Protein AF-A0A1Y3B955-F1 (afdb_monomer)

Solvent-accessible surface area (backbone atoms only — not comparable to full-atom values): 9333 Å² total; per-residue (Å²): 113,67,68,57,55,49,53,47,58,76,75,41,87,87,88,79,85,68,68,58,82,43,16,40,95,85,68,46,74,28,72,57,39,54,51,49,55,50,52,54,55,48,52,55,53,52,53,50,51,52,52,50,48,42,70,66,41,23,37,39,38,75,49,77,40,81,90,78,72,45,74,50,73,44,40,39,40,63,18,65,90,45,77,51,101,56,43,43,44,71,39,87,37,75,38,81,87,78,71,40,80,42,55,18,21,37,48,64,71,60,52,67,72,62,64,71,55,85,81,55,79,78,64,82,80,79,77,79,75,83,72,81,72,72,80,84,78,84,85,79,98,74,84,83,88,81,89,133

Organism: Euroglyphus maynei (NCBI:txid6958)

Sequence (148 aa):
MEQWIKLYEDKYPRIGLVIGSYYDNNGCATRKLKRIKRMIKKSAADKQMETNELNQYPPCNSQWDAQTNNGRVWCTKLSGGIQRPWTGRPRLFYDLYQKKWRCACVNKQDDEQNIIDYCDQHQSIGMQYDDDNGNDDDDDDGKQSTPG

Foldseek 3Di:
DVVVVVVCVVVDPDPDDDDDDAAHPVRDGDPNVVVVVVVVVVVVVVVVVVVVCCQQWPAWDKDADPVVRDIDTAFQCAGNNHHHPAGAGWDFDQDPVVRDTGITGHGPVVVVVPCPPPVNPPDDPPPPDPPPPPDPDDDDPDDDDDDD

Nearest PDB structures (foldseek):
  7oj0-assembly1_w  TM=3.015E-01  e=6.860E-01  Escherichia coli K-12
  4v9c-assembly2_DX  TM=3.007E-01  e=2.101E+00  Escherichia coli K-12
  4i6m-assembly1_A  TM=3.077E-01  e=8.777E+00  Saccharomyces cerevisiae S288C
  4akr-assembly2_D  TM=2.372E-01  e=9.940E+00  Dictyostelium discoideum AX2

Secondary structure (DSSP, 8-state):
-HHHHHHHHHHS------BTTTB-TTSPBPHHHHHHHHHHHHHHHHHHHHHHHHHHSPBPEEEEETTTTEEEEE--SEETTEE-S---EEEEEEETTTTEEEEEEE-HHHHHHT---GGGGGS-------------------------

pLDDT: mean 80.14, std 21.32, range [33.25, 97.88]

Mean predicted aligned error: 12.96 Å

Radius of gyration: 25.17 Å; Cα contacts (8 Å, |Δi|>4): 132; chains: 1; bounding box: 52×49×76 Å

Structure (mmCIF, N/CA/C/O backbone):
data_AF-A0A1Y3B955-F1
#
_entry.id   AF-A0A1Y3B955-F1
#
loop_
_atom_site.group_PDB
_atom_site.id
_atom_site.type_symbol
_atom_site.label_atom_id
_atom_site.label_alt_id
_atom_site.label_comp_id
_atom_site.label_asym_id
_atom_site.label_entity_id
_atom_site.label_seq_id
_atom_site.pdbx_PDB_ins_code
_atom_site.Cartn_x
_atom_site.Cartn_y
_atom_site.Cartn_z
_atom_site.occupancy
_atom_site.B_iso_or_equiv
_atom_site.auth_seq_id
_atom_site.auth_comp_id
_atom_site.auth_asym_id
_atom_site.auth_atom_id
_atom_site.pdbx_PDB_model_num
ATOM 1 N N . MET A 1 1 ? -4.922 -3.165 14.208 1.00 60.88 1 MET A N 1
ATOM 2 C CA . MET A 1 1 ? -5.505 -2.923 15.548 1.00 60.88 1 MET A CA 1
ATOM 3 C C . MET A 1 1 ? -6.709 -3.828 15.809 1.00 60.88 1 MET A C 1
ATOM 5 O O . MET A 1 1 ? -6.739 -4.460 16.853 1.00 60.88 1 MET A O 1
ATOM 9 N N . GLU A 1 2 ? -7.638 -3.978 14.858 1.00 79.44 2 GLU A N 1
ATOM 10 C CA . GLU A 1 2 ? -8.821 -4.856 14.994 1.00 79.44 2 GLU A CA 1
ATOM 11 C C . GLU A 1 2 ? -8.497 -6.325 15.304 1.00 79.44 2 GLU A C 1
ATOM 13 O O . GLU A 1 2 ? -9.188 -6.948 16.100 1.00 79.44 2 GLU A O 1
ATOM 18 N N . GLN A 1 3 ? -7.403 -6.861 14.752 1.00 84.69 3 GLN A N 1
ATOM 19 C CA . GLN A 1 3 ? -6.951 -8.228 15.046 1.00 84.69 3 GLN A CA 1
ATOM 20 C C . GLN A 1 3 ? -6.689 -8.462 16.538 1.00 84.69 3 GLN A C 1
ATOM 22 O O . GLN A 1 3 ? -7.023 -9.522 17.055 1.00 84.69 3 GLN A O 1
ATOM 27 N N . TRP A 1 4 ? -6.123 -7.472 17.235 1.00 86.88 4 TRP A N 1
ATOM 28 C CA . TRP A 1 4 ? -5.876 -7.574 18.671 1.00 86.88 4 TRP A CA 1
ATOM 29 C C . TRP A 1 4 ? -7.182 -7.541 19.456 1.00 86.88 4 TRP A C 1
ATOM 31 O O . TRP A 1 4 ? -7.366 -8.367 20.338 1.00 86.88 4 TRP A O 1
ATOM 41 N N . ILE A 1 5 ? -8.106 -6.642 19.105 1.00 86.38 5 ILE A N 1
ATOM 42 C CA . ILE A 1 5 ? -9.422 -6.565 19.757 1.00 86.38 5 ILE A CA 1
ATOM 43 C C . ILE A 1 5 ? -10.143 -7.910 19.633 1.00 86.38 5 ILE A C 1
ATOM 45 O O . ILE A 1 5 ? -10.510 -8.491 20.650 1.00 86.38 5 ILE A O 1
ATOM 49 N N . LYS A 1 6 ? -10.228 -8.452 18.412 1.00 88.88 6 LYS A N 1
ATOM 50 C CA . LYS A 1 6 ? -10.852 -9.751 18.149 1.00 88.88 6 LYS A CA 1
ATOM 51 C C . LYS A 1 6 ? -10.184 -10.886 18.931 1.00 88.88 6 LYS A C 1
ATOM 53 O O . LYS A 1 6 ? -10.867 -11.679 19.561 1.00 88.88 6 LYS A O 1
ATOM 58 N N . LEU A 1 7 ? -8.849 -10.927 18.957 1.00 93.19 7 LEU A N 1
ATOM 59 C CA . LEU A 1 7 ? -8.100 -11.929 19.721 1.00 93.19 7 LEU A CA 1
ATOM 60 C C . LEU A 1 7 ? -8.468 -11.922 21.214 1.00 93.19 7 LEU A C 1
ATOM 62 O O . LEU A 1 7 ? -8.570 -12.988 21.818 1.00 93.19 7 LEU A O 1
ATOM 66 N N . TYR A 1 8 ? -8.620 -10.739 21.818 1.00 90.12 8 TYR A N 1
ATOM 67 C CA . TYR A 1 8 ? -8.974 -10.617 23.233 1.00 90.12 8 TYR A CA 1
ATOM 68 C C . TYR A 1 8 ? -10.445 -10.944 23.494 1.00 90.12 8 TYR A C 1
ATOM 70 O O . TYR A 1 8 ? -10.728 -11.615 24.481 1.00 90.12 8 TYR A O 1
ATOM 78 N N . GLU A 1 9 ? -11.355 -10.522 22.616 1.00 90.38 9 GLU A N 1
ATOM 79 C CA . GLU A 1 9 ? -12.784 -10.850 22.715 1.00 90.38 9 GLU A CA 1
ATOM 80 C C . GLU A 1 9 ? -13.043 -12.355 22.559 1.00 90.38 9 GLU A C 1
ATOM 82 O O . GLU A 1 9 ? -13.866 -12.909 23.283 1.00 90.38 9 GLU A O 1
ATOM 87 N N . ASP A 1 10 ? -12.292 -13.031 21.684 1.00 93.75 10 ASP A N 1
ATOM 88 C CA . ASP A 1 10 ? -12.401 -14.478 21.476 1.00 93.75 10 ASP A CA 1
ATOM 89 C C . ASP A 1 10 ? -11.842 -15.278 22.669 1.00 93.75 10 ASP A C 1
ATOM 91 O O . ASP A 1 10 ? -12.321 -16.370 22.974 1.00 93.75 10 ASP A O 1
ATOM 95 N N . LYS A 1 11 ? -10.805 -14.761 23.347 1.00 94.38 11 LYS A N 1
ATOM 96 C CA . LYS A 1 11 ? -10.102 -15.477 24.430 1.00 94.38 11 LYS A CA 1
ATOM 97 C C . LYS A 1 11 ? -10.614 -15.174 25.833 1.00 94.38 11 LYS A C 1
ATOM 99 O O . LYS A 1 11 ? -10.396 -15.989 26.728 1.00 94.38 11 LYS A O 1
ATOM 104 N N . TYR A 1 12 ? -11.239 -14.020 26.050 1.00 92.75 12 TYR A N 1
ATOM 105 C CA . TYR A 1 12 ? -11.628 -13.566 27.380 1.00 92.75 12 TYR A CA 1
ATOM 106 C C . TYR A 1 12 ? -13.069 -13.052 27.385 1.00 92.75 12 TYR A C 1
ATOM 108 O O . TYR A 1 12 ? -13.398 -12.142 26.621 1.00 92.75 12 TYR A O 1
ATOM 116 N N . PRO A 1 13 ? -13.935 -13.568 28.278 1.00 91.69 13 PRO A N 1
ATOM 117 C CA . PRO A 1 13 ? -15.290 -13.059 28.403 1.00 91.69 13 PRO A CA 1
ATOM 118 C C . PRO A 1 13 ? -15.257 -11.603 28.874 1.00 91.69 13 PRO A C 1
ATOM 120 O O . PRO A 1 13 ? -14.571 -11.242 29.834 1.00 91.69 13 PRO A O 1
ATOM 123 N N . ARG A 1 14 ? -16.020 -10.747 28.193 1.00 90.25 14 ARG A N 1
ATOM 124 C CA . ARG A 1 14 ? -16.096 -9.324 28.519 1.00 90.25 14 ARG A CA 1
ATOM 125 C C . ARG A 1 14 ? -16.899 -9.113 29.805 1.00 90.25 14 ARG A C 1
ATOM 127 O O . ARG A 1 14 ? -18.108 -9.307 29.814 1.00 90.25 14 ARG A O 1
ATOM 134 N N . ILE A 1 15 ? -16.230 -8.645 30.858 1.00 91.88 15 ILE A N 1
ATOM 135 C CA . ILE A 1 15 ? -16.841 -8.417 32.182 1.00 91.88 15 ILE A CA 1
ATOM 136 C C . ILE A 1 15 ? -17.346 -6.982 32.419 1.00 91.88 15 ILE A C 1
ATOM 138 O O . ILE A 1 15 ? -18.064 -6.750 33.385 1.00 91.88 15 ILE A O 1
ATOM 142 N N . GLY A 1 16 ? -16.997 -6.008 31.567 1.00 90.19 16 GLY A N 1
ATOM 143 C CA . GLY A 1 16 ? -17.469 -4.627 31.731 1.00 90.19 16 GLY A CA 1
ATOM 144 C C . GLY A 1 16 ? -16.705 -3.570 30.932 1.00 90.19 16 GLY A C 1
ATOM 145 O O . GLY A 1 16 ? -15.973 -3.879 29.987 1.00 90.19 16 GLY A O 1
ATOM 146 N N . LEU A 1 17 ? -16.914 -2.304 31.306 1.00 92.25 17 LEU A N 1
ATOM 147 C CA . LEU A 1 17 ? -16.189 -1.130 30.813 1.00 92.25 17 LEU A CA 1
ATOM 148 C C . LEU A 1 17 ? -15.325 -0.544 31.932 1.00 92.25 17 LEU A C 1
ATOM 150 O O . LEU A 1 17 ? -15.737 -0.523 33.087 1.00 92.25 17 LEU A O 1
ATOM 154 N N . VAL A 1 18 ? -14.138 -0.051 31.575 1.00 92.69 18 VAL A N 1
ATOM 155 C CA . VAL A 1 18 ? -13.206 0.571 32.524 1.00 92.69 18 VAL A CA 1
ATOM 156 C C . VAL A 1 18 ? -13.324 2.086 32.425 1.00 92.69 18 VAL A C 1
ATOM 158 O O . VAL A 1 18 ? -13.031 2.664 31.375 1.00 92.69 18 VAL A O 1
ATOM 161 N N . ILE A 1 19 ? -13.733 2.709 33.529 1.00 95.94 19 ILE A N 1
ATOM 162 C CA . ILE A 1 19 ? -13.766 4.164 33.692 1.00 95.94 19 ILE A CA 1
ATOM 163 C C . ILE A 1 19 ? -12.331 4.708 33.619 1.00 95.94 19 ILE A C 1
ATOM 165 O O . ILE A 1 19 ? -11.422 4.175 34.254 1.00 95.94 19 ILE A O 1
ATOM 169 N N . GLY A 1 20 ? -12.109 5.765 32.839 1.00 94.38 20 GLY A N 1
ATOM 170 C CA . GLY A 1 20 ? -10.812 6.415 32.686 1.00 94.38 20 GLY A CA 1
ATOM 171 C C . GLY A 1 20 ? -10.626 7.042 31.305 1.00 94.38 20 GLY A C 1
ATOM 172 O O . GLY A 1 20 ? -11.468 7.781 30.806 1.00 94.38 20 GLY A O 1
ATOM 173 N N . SER A 1 21 ? -9.497 6.742 30.655 1.00 94.12 21 SER A N 1
ATOM 174 C CA . SER A 1 21 ? -9.094 7.398 29.397 1.00 94.12 21 SER A CA 1
ATOM 175 C C . SER A 1 21 ? -10.107 7.272 28.252 1.00 94.12 21 SER A C 1
ATOM 177 O O . SER A 1 21 ? -10.161 8.150 27.387 1.00 94.12 21 SER A O 1
ATOM 179 N N . TYR A 1 22 ? -10.869 6.178 28.199 1.00 94.50 22 TYR A N 1
ATOM 180 C CA . TYR A 1 22 ? -11.718 5.834 27.051 1.00 94.50 22 TYR A CA 1
ATOM 181 C C . TYR A 1 22 ? -13.217 5.856 27.352 1.00 94.50 22 TYR A C 1
ATOM 183 O O . TYR A 1 22 ? -13.999 6.116 26.435 1.00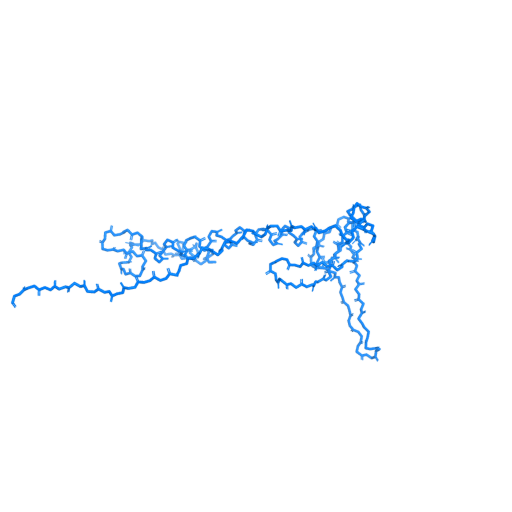 94.50 22 TYR A O 1
ATOM 191 N N . TYR A 1 23 ? -13.606 5.637 28.608 1.00 96.38 23 TYR A N 1
ATOM 192 C CA . TYR A 1 23 ? -14.992 5.675 29.067 1.00 96.38 23 TYR A CA 1
ATOM 193 C C . TYR A 1 23 ? -15.099 6.528 30.329 1.00 96.38 23 TYR A C 1
ATOM 195 O O . TYR A 1 23 ? -14.221 6.453 31.183 1.00 96.38 23 TYR A O 1
ATOM 203 N N . ASP A 1 24 ? -16.141 7.343 30.439 1.00 94.75 24 ASP A N 1
ATOM 204 C CA . ASP A 1 24 ? -16.398 8.159 31.629 1.00 94.75 24 ASP A CA 1
ATOM 205 C C . ASP A 1 24 ? -17.210 7.403 32.700 1.00 94.75 24 ASP A C 1
ATOM 207 O O . ASP A 1 24 ? -17.524 6.219 32.548 1.00 94.75 24 ASP A O 1
ATOM 211 N N . ASN A 1 25 ? -17.551 8.094 33.793 1.00 95.56 25 ASN A N 1
ATOM 212 C CA . ASN A 1 25 ? -18.326 7.540 34.911 1.00 95.56 25 ASN A CA 1
ATOM 213 C C . ASN A 1 25 ? -19.727 7.048 34.505 1.00 95.56 25 ASN A C 1
ATOM 215 O O . ASN A 1 25 ? -20.298 6.212 35.198 1.00 95.56 25 ASN A O 1
ATOM 219 N N . ASN A 1 26 ? -20.269 7.535 33.385 1.00 93.50 26 ASN A N 1
ATOM 220 C CA . ASN A 1 26 ? -21.564 7.121 32.846 1.00 93.50 26 ASN A CA 1
ATOM 221 C C . ASN A 1 26 ? -21.424 5.967 31.836 1.00 93.50 26 ASN A C 1
ATOM 223 O O . ASN A 1 26 ? -22.407 5.549 31.228 1.00 93.50 26 ASN A O 1
ATOM 227 N N . GLY A 1 27 ? -20.202 5.469 31.610 1.00 92.44 27 GLY A N 1
ATOM 228 C CA . GLY A 1 27 ? -19.901 4.480 30.576 1.00 92.44 27 GLY A CA 1
ATOM 229 C C . GLY A 1 27 ? -19.903 5.057 29.156 1.00 92.44 27 GLY A C 1
ATOM 230 O O . GLY A 1 27 ? -19.833 4.299 28.184 1.00 92.44 27 GLY A O 1
ATOM 231 N N . CYS A 1 28 ? -19.959 6.381 29.002 1.00 94.81 28 CYS A N 1
ATOM 232 C CA . CYS A 1 28 ? -19.963 7.041 27.705 1.00 94.81 28 CYS A CA 1
ATOM 233 C C . CYS A 1 28 ? -18.543 7.148 27.136 1.00 94.81 28 CYS A C 1
ATOM 235 O O . CYS A 1 28 ? -17.556 7.308 27.853 1.00 94.81 28 CYS A O 1
ATOM 237 N N . ALA A 1 29 ? -18.424 7.057 25.808 1.00 94.94 29 ALA A N 1
ATOM 238 C CA . ALA A 1 29 ? -17.139 7.153 25.121 1.00 94.94 29 ALA A CA 1
ATOM 239 C C . ALA A 1 29 ? -16.548 8.567 25.229 1.00 94.94 29 ALA A C 1
ATOM 241 O O . ALA A 1 29 ? -17.155 9.538 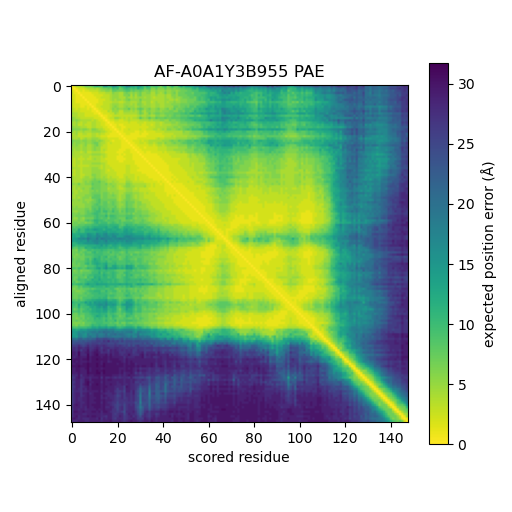24.762 1.00 94.94 29 ALA A O 1
ATOM 242 N N . THR A 1 30 ? -15.318 8.672 25.731 1.00 96.94 30 THR A N 1
ATOM 243 C CA . THR A 1 30 ? -14.597 9.949 25.804 1.00 96.94 30 THR A CA 1
ATOM 244 C C . THR A 1 30 ? -14.215 10.457 24.408 1.00 96.94 30 THR A C 1
ATOM 246 O O . THR A 1 30 ? -14.171 9.708 23.421 1.00 96.94 30 THR A O 1
ATOM 249 N N . ARG A 1 31 ? -13.853 11.744 24.307 1.00 95.75 31 ARG A N 1
ATOM 250 C CA . ARG A 1 31 ? -13.318 12.348 23.070 1.00 95.75 31 ARG A CA 1
ATOM 251 C C . ARG A 1 31 ? -12.121 11.566 22.513 1.00 95.75 31 ARG A C 1
ATOM 253 O O . ARG A 1 31 ? -12.011 11.394 21.299 1.00 95.75 31 ARG A O 1
ATOM 260 N N . LYS A 1 32 ? -11.270 11.028 23.394 1.00 94.44 32 LYS A N 1
ATOM 261 C CA . LYS A 1 32 ? -10.105 10.213 23.025 1.00 94.44 32 LYS A CA 1
ATOM 262 C C . LYS A 1 32 ? -10.520 8.925 22.314 1.00 94.44 32 LYS A C 1
ATOM 264 O O . LYS A 1 32 ? -10.010 8.644 21.230 1.00 94.44 32 LYS A O 1
ATOM 269 N N . LEU A 1 33 ? -11.487 8.184 22.864 1.00 93.75 33 LEU A N 1
ATOM 270 C CA . LEU A 1 33 ? -11.992 6.966 22.225 1.00 93.75 33 LEU A CA 1
ATOM 271 C C . LEU A 1 33 ? -12.643 7.270 20.869 1.00 93.75 33 LEU A C 1
ATOM 273 O O . LEU A 1 33 ? -12.399 6.556 19.898 1.00 93.75 33 LEU A O 1
ATOM 277 N N . LYS A 1 34 ? -13.419 8.357 20.772 1.00 95.12 34 LYS A N 1
ATOM 278 C CA . LYS A 1 34 ? -14.015 8.797 19.498 1.00 95.12 34 LYS A CA 1
ATOM 279 C C . LYS A 1 34 ? -12.944 9.120 18.448 1.00 95.12 34 LYS A C 1
ATOM 281 O O . LYS A 1 34 ? -13.079 8.703 17.300 1.00 95.12 34 LYS A O 1
ATOM 286 N N . ARG A 1 35 ? -11.861 9.815 18.823 1.00 94.94 35 ARG A N 1
ATOM 287 C CA . ARG A 1 35 ? -10.725 10.110 17.927 1.00 94.94 35 ARG A CA 1
ATOM 288 C C . ARG A 1 35 ? -10.051 8.832 17.429 1.00 94.94 35 ARG A C 1
ATOM 290 O O . ARG A 1 35 ? -9.889 8.676 16.225 1.00 94.94 35 ARG A O 1
ATOM 297 N N . ILE A 1 36 ? -9.733 7.902 18.327 1.00 92.25 36 ILE A N 1
ATOM 298 C CA . ILE A 1 36 ? -9.092 6.631 17.955 1.00 92.25 36 ILE A CA 1
ATOM 299 C C . ILE A 1 36 ? -9.984 5.826 17.010 1.00 92.25 36 ILE A C 1
ATOM 301 O O . ILE A 1 36 ? -9.507 5.359 15.981 1.00 92.25 36 ILE A O 1
ATOM 305 N N . LYS A 1 37 ? -11.288 5.721 17.294 1.00 91.00 37 LYS A N 1
ATOM 306 C CA . LYS A 1 37 ? -12.238 5.036 16.402 1.00 91.00 37 LYS A CA 1
ATOM 307 C C . LYS A 1 37 ? -12.257 5.649 14.997 1.00 91.00 37 LYS A C 1
ATOM 309 O O . LYS A 1 37 ? -12.253 4.907 14.018 1.00 91.00 37 LYS A O 1
ATOM 314 N N . ARG A 1 38 ? -12.222 6.985 14.885 1.00 93.25 38 ARG A N 1
ATOM 315 C CA . ARG A 1 38 ? -12.108 7.674 13.587 1.00 93.25 38 ARG A CA 1
ATOM 316 C C . ARG A 1 38 ? -10.799 7.335 12.871 1.00 93.25 38 ARG A C 1
ATOM 318 O O . ARG A 1 38 ? -10.838 6.997 11.695 1.00 93.25 38 ARG A O 1
ATOM 325 N N . MET A 1 39 ? -9.667 7.362 13.576 1.00 91.25 39 MET A N 1
ATOM 326 C CA . MET A 1 39 ? -8.356 7.026 13.001 1.00 91.25 39 MET A CA 1
ATOM 327 C C . MET A 1 39 ? -8.287 5.578 12.508 1.00 91.25 39 MET A C 1
ATOM 329 O O . MET A 1 39 ? -7.765 5.335 11.426 1.00 91.25 39 MET A O 1
ATOM 333 N N . ILE A 1 40 ? -8.845 4.622 13.260 1.00 89.88 40 ILE A N 1
ATOM 334 C CA . ILE A 1 40 ? -8.910 3.213 12.841 1.00 89.88 40 ILE A CA 1
ATOM 335 C C . ILE A 1 40 ? -9.724 3.084 11.552 1.00 89.88 40 ILE A C 1
ATOM 337 O O . ILE A 1 40 ? -9.262 2.460 10.600 1.00 89.88 40 ILE A O 1
ATOM 341 N N . LYS A 1 41 ? -10.907 3.714 11.500 1.00 89.06 41 LYS A N 1
ATOM 342 C CA . LYS A 1 41 ? -11.764 3.685 10.310 1.00 89.06 41 LYS A CA 1
ATOM 343 C C . LYS A 1 41 ? -11.068 4.302 9.092 1.00 89.06 41 LYS A C 1
ATOM 345 O O . LYS A 1 41 ? -11.132 3.721 8.014 1.00 89.06 41 LYS A O 1
ATOM 350 N N . LYS A 1 42 ? -10.385 5.440 9.270 1.00 90.44 42 LYS A N 1
ATOM 351 C CA . LYS A 1 42 ? -9.605 6.092 8.206 1.00 90.44 42 LYS A CA 1
ATOM 352 C C . LYS A 1 42 ? -8.469 5.187 7.719 1.00 90.44 42 LYS A C 1
ATOM 354 O O . LYS A 1 42 ? -8.401 4.891 6.538 1.00 90.44 42 LYS A O 1
ATOM 359 N N . SER A 1 43 ? -7.678 4.628 8.635 1.00 88.56 43 SER A N 1
ATOM 360 C CA . SER A 1 43 ? -6.567 3.727 8.298 1.00 88.56 43 SER A CA 1
ATOM 361 C C . SER A 1 43 ? -7.006 2.485 7.513 1.00 88.56 43 SER A C 1
ATOM 363 O O 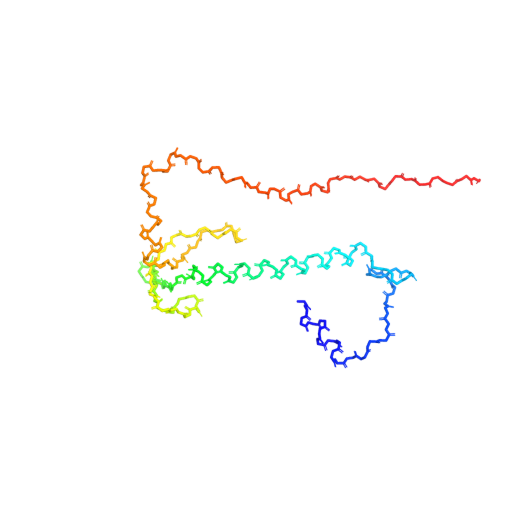. SER A 1 43 ? -6.270 2.027 6.641 1.00 88.56 43 SER A O 1
ATOM 365 N N . ALA A 1 44 ? -8.190 1.934 7.798 1.00 87.44 44 ALA A N 1
ATOM 366 C CA . ALA A 1 44 ? -8.731 0.814 7.029 1.00 87.44 44 ALA A CA 1
ATOM 367 C C . ALA A 1 44 ? -9.052 1.213 5.578 1.00 87.44 44 ALA A C 1
ATOM 369 O O . ALA A 1 44 ? -8.719 0.465 4.658 1.00 87.44 44 ALA A O 1
ATOM 370 N N . ALA A 1 45 ? -9.650 2.392 5.379 1.00 88.62 45 ALA A N 1
ATOM 371 C CA . ALA A 1 45 ? -9.923 2.934 4.051 1.00 88.62 45 ALA A CA 1
ATOM 372 C C . ALA A 1 45 ? -8.622 3.238 3.290 1.00 88.62 45 ALA A C 1
ATOM 374 O O . ALA A 1 45 ? -8.465 2.780 2.160 1.00 88.62 45 ALA A O 1
ATOM 375 N N . ASP A 1 46 ? -7.660 3.906 3.933 1.00 89.00 46 ASP A N 1
ATOM 376 C CA . ASP A 1 46 ? -6.362 4.247 3.335 1.00 89.00 46 ASP A CA 1
ATOM 377 C C . ASP A 1 46 ? -5.624 2.985 2.861 1.00 89.00 46 ASP A C 1
ATOM 379 O O . ASP A 1 46 ? -5.151 2.919 1.728 1.00 89.00 46 ASP A O 1
ATOM 383 N N . LYS A 1 47 ? -5.613 1.926 3.684 1.00 88.88 47 LYS A N 1
ATOM 384 C CA . LYS A 1 47 ? -5.001 0.638 3.327 1.00 88.88 47 LYS A CA 1
ATOM 385 C C . LYS A 1 47 ? -5.673 -0.019 2.120 1.00 88.88 47 LYS A C 1
ATOM 387 O O . LYS A 1 47 ? -5.007 -0.672 1.313 1.00 88.88 47 LYS A O 1
ATOM 392 N N . GLN A 1 48 ? -6.994 0.103 2.004 1.00 90.00 48 GLN A N 1
ATOM 393 C CA . GLN A 1 48 ? -7.720 -0.430 0.854 1.00 90.00 48 GLN A CA 1
ATOM 394 C C . GLN A 1 48 ? -7.361 0.336 -0.422 1.00 90.00 48 GLN A C 1
ATOM 396 O O . GLN A 1 48 ? -7.126 -0.291 -1.453 1.00 90.00 48 GLN A O 1
ATOM 401 N N . MET A 1 49 ? -7.272 1.666 -0.349 1.00 88.81 49 MET A N 1
ATOM 402 C CA . MET A 1 49 ? -6.872 2.483 -1.492 1.00 88.81 49 MET A CA 1
ATOM 403 C C . MET A 1 49 ? -5.423 2.201 -1.918 1.00 88.81 49 MET A C 1
ATOM 405 O O . MET A 1 49 ? -5.185 1.974 -3.101 1.00 88.81 49 MET A O 1
ATOM 409 N N . GLU A 1 50 ? -4.490 2.089 -0.967 1.00 89.69 50 GLU A N 1
ATOM 410 C CA . GLU A 1 50 ? -3.097 1.692 -1.229 1.00 89.69 50 GLU A CA 1
ATOM 411 C C . GLU A 1 50 ? -3.028 0.325 -1.929 1.00 89.69 50 GLU A C 1
ATOM 413 O O . GLU A 1 50 ? -2.326 0.149 -2.923 1.00 89.69 50 GLU A O 1
ATOM 418 N N . THR A 1 51 ? -3.813 -0.649 -1.458 1.00 90.44 51 THR A N 1
ATOM 419 C CA . THR A 1 51 ? -3.871 -1.986 -2.072 1.00 90.44 51 THR A CA 1
ATOM 420 C C . THR A 1 51 ? -4.399 -1.920 -3.507 1.00 90.44 51 THR A C 1
ATOM 422 O O . THR A 1 51 ? -3.878 -2.603 -4.388 1.00 90.44 51 THR A O 1
ATOM 425 N N . ASN A 1 52 ? -5.417 -1.097 -3.762 1.00 91.19 52 ASN A N 1
ATOM 426 C CA . ASN A 1 52 ? -5.968 -0.914 -5.103 1.00 91.19 52 ASN A CA 1
ATOM 427 C C . ASN A 1 52 ? -4.949 -0.261 -6.047 1.00 91.19 52 ASN A C 1
ATOM 429 O O . ASN A 1 52 ? -4.769 -0.753 -7.161 1.00 91.19 52 ASN A O 1
ATOM 433 N N . GLU A 1 53 ? -4.241 0.778 -5.594 1.00 90.75 53 GLU A N 1
ATOM 434 C CA . GLU A 1 53 ? -3.186 1.430 -6.378 1.00 90.75 53 GLU A CA 1
ATOM 435 C C . GLU A 1 53 ? -2.049 0.454 -6.696 1.00 90.75 53 GLU A C 1
ATOM 437 O O . GLU A 1 53 ? -1.618 0.366 -7.843 1.00 90.75 53 GLU A O 1
ATOM 442 N N . LEU A 1 54 ? -1.590 -0.331 -5.71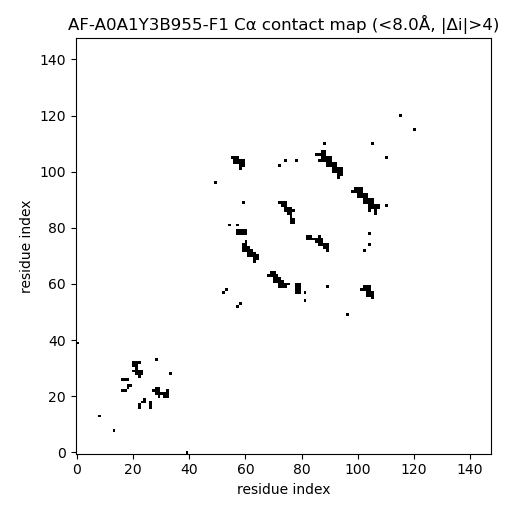6 1.00 92.06 54 LEU A N 1
ATOM 443 C CA . LEU A 1 54 ? -0.547 -1.336 -5.933 1.00 92.06 54 LEU A CA 1
ATOM 444 C C . LEU A 1 54 ? -0.995 -2.432 -6.907 1.00 92.06 54 LEU A C 1
ATOM 446 O O . LEU A 1 54 ? -0.187 -2.901 -7.705 1.00 92.06 54 LEU A O 1
ATOM 450 N N . ASN A 1 55 ? -2.269 -2.827 -6.884 1.00 91.75 55 ASN A N 1
ATOM 451 C CA . ASN A 1 55 ? -2.812 -3.790 -7.844 1.00 91.75 55 ASN A CA 1
ATOM 452 C C . ASN A 1 55 ? -2.890 -3.217 -9.265 1.00 91.75 55 ASN A C 1
ATOM 454 O O . ASN A 1 55 ? -2.617 -3.939 -10.226 1.00 91.75 55 ASN A O 1
ATOM 458 N N . GLN A 1 56 ? -3.243 -1.938 -9.401 1.00 91.19 56 GLN A N 1
ATOM 459 C CA . GLN A 1 56 ? -3.325 -1.260 -10.694 1.00 91.19 56 GLN A CA 1
ATOM 460 C C . GLN A 1 56 ? -1.933 -0.941 -11.264 1.00 91.19 56 GLN A C 1
ATOM 462 O O . GLN A 1 56 ? -1.665 -1.201 -12.437 1.00 91.19 56 GLN A O 1
ATOM 467 N N . TYR A 1 57 ? -1.033 -0.443 -10.416 1.00 93.56 57 TYR A N 1
ATOM 468 C CA . TYR A 1 57 ? 0.308 0.035 -10.754 1.00 93.56 57 TYR A CA 1
ATOM 469 C C . TYR A 1 57 ? 1.382 -0.630 -9.878 1.00 93.56 57 TYR A C 1
ATOM 471 O O . TYR A 1 57 ? 2.049 0.037 -9.068 1.00 93.56 57 TYR A O 1
ATOM 479 N N . PRO A 1 58 ? 1.589 -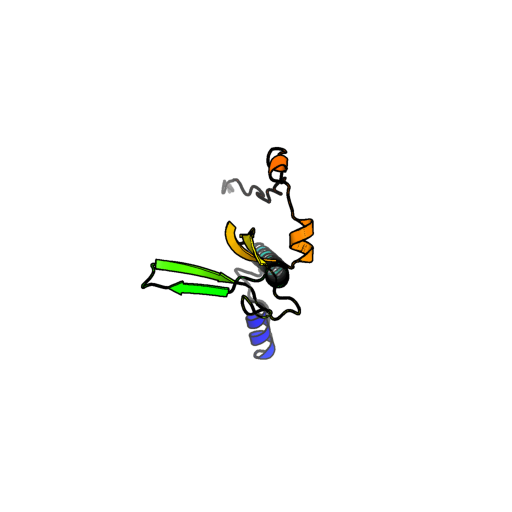1.951 -10.033 1.00 95.94 58 PRO A N 1
ATOM 480 C CA . PRO A 1 58 ? 2.505 -2.705 -9.191 1.00 95.94 58 PRO A CA 1
ATOM 481 C C . PRO A 1 58 ? 3.952 -2.231 -9.359 1.00 95.94 58 PRO A C 1
ATOM 483 O O . PRO A 1 58 ? 4.343 -1.828 -10.460 1.00 95.94 58 PRO A O 1
ATOM 486 N N . PRO A 1 59 ? 4.783 -2.310 -8.305 1.00 96.44 59 PRO A N 1
ATOM 487 C CA . PRO A 1 59 ? 6.201 -1.991 -8.400 1.00 96.44 59 PRO A CA 1
ATOM 488 C C . PRO A 1 59 ? 6.920 -2.792 -9.491 1.00 96.44 59 PRO A C 1
ATOM 490 O O . PRO A 1 59 ? 6.647 -3.977 -9.707 1.00 96.44 59 PRO A O 1
ATOM 493 N N . CYS A 1 60 ? 7.881 -2.153 -10.155 1.00 97.88 60 CYS A N 1
ATOM 494 C CA . CYS A 1 60 ? 8.768 -2.834 -11.094 1.00 97.88 60 CYS A CA 1
ATOM 495 C C . CYS A 1 60 ? 9.676 -3.836 -10.373 1.00 97.88 60 CYS A C 1
ATOM 497 O O . CYS A 1 60 ? 10.061 -3.632 -9.222 1.00 97.88 60 CYS A O 1
ATOM 499 N N . ASN A 1 61 ? 10.099 -4.877 -11.088 1.00 97.62 61 ASN A N 1
ATOM 500 C CA . ASN A 1 61 ? 11.278 -5.627 -10.672 1.00 97.62 61 ASN A CA 1
ATOM 501 C C . ASN A 1 61 ? 12.511 -4.745 -10.882 1.00 97.62 61 ASN A C 1
ATOM 503 O O . ASN A 1 61 ? 12.557 -3.970 -11.843 1.00 97.62 61 ASN A O 1
ATOM 507 N N . SER A 1 62 ? 13.498 -4.864 -10.001 1.00 95.75 62 SER A N 1
ATOM 508 C CA . SER A 1 62 ? 14.735 -4.096 -10.070 1.00 95.75 62 SER A CA 1
ATOM 509 C C . SER A 1 62 ? 15.946 -4.971 -9.773 1.00 95.75 62 SER A C 1
ATOM 511 O O . SER A 1 62 ? 15.878 -5.942 -9.022 1.00 95.75 62 SER A O 1
ATOM 513 N N . GLN A 1 63 ? 17.064 -4.619 -10.392 1.00 96.00 63 GLN A N 1
ATOM 514 C CA . GLN A 1 63 ? 18.372 -5.194 -10.130 1.00 96.00 63 GLN A CA 1
ATOM 515 C C . GLN A 1 63 ? 19.384 -4.060 -10.075 1.00 96.00 63 GLN A C 1
ATOM 517 O O . GLN A 1 63 ? 19.314 -3.117 -10.866 1.00 96.00 63 GLN A O 1
ATOM 522 N N . TRP A 1 64 ? 20.330 -4.182 -9.153 1.00 95.62 64 TRP A N 1
ATOM 523 C CA . TRP A 1 64 ? 21.503 -3.329 -9.075 1.00 95.62 64 TRP A CA 1
ATOM 524 C C . TRP A 1 64 ? 22.747 -4.180 -9.299 1.00 95.62 64 TRP A C 1
ATOM 526 O O . TRP A 1 64 ? 22.919 -5.202 -8.634 1.00 95.62 64 TRP A O 1
ATOM 536 N N . ASP A 1 65 ? 23.593 -3.774 -10.238 1.00 95.50 65 ASP A N 1
ATOM 537 C CA . ASP A 1 65 ? 24.909 -4.364 -10.442 1.00 95.50 65 ASP A CA 1
ATOM 538 C C . ASP A 1 65 ? 25.971 -3.440 -9.842 1.00 95.50 65 ASP A C 1
ATOM 540 O O . ASP A 1 65 ? 26.207 -2.334 -10.327 1.00 95.50 65 ASP A O 1
ATOM 544 N N . ALA A 1 66 ? 26.618 -3.907 -8.774 1.00 95.12 66 ALA A N 1
ATOM 545 C CA . ALA A 1 66 ? 27.655 -3.153 -8.083 1.00 95.12 66 ALA A CA 1
ATOM 546 C C . ALA A 1 66 ? 28.973 -3.065 -8.872 1.00 95.12 66 ALA A C 1
ATOM 548 O O . ALA A 1 66 ? 29.733 -2.128 -8.653 1.00 95.12 66 ALA A O 1
ATOM 549 N N . GLN A 1 67 ? 29.256 -4.010 -9.779 1.00 94.88 67 GLN A N 1
ATOM 550 C CA . GLN A 1 67 ? 30.487 -4.001 -10.580 1.00 94.88 67 GLN A CA 1
ATOM 551 C C . GLN A 1 67 ? 30.412 -2.962 -11.694 1.00 94.88 67 GLN A C 1
ATOM 553 O O . GLN A 1 67 ? 31.378 -2.244 -11.937 1.00 94.88 67 GLN A O 1
ATOM 558 N N . THR A 1 68 ? 29.259 -2.866 -12.358 1.00 93.94 68 THR A N 1
ATOM 559 C CA . THR A 1 68 ? 29.038 -1.884 -13.429 1.00 93.94 68 THR A CA 1
ATOM 560 C C . THR A 1 68 ? 28.399 -0.583 -12.940 1.00 93.94 68 THR A C 1
ATOM 562 O O . THR A 1 68 ? 28.253 0.350 -13.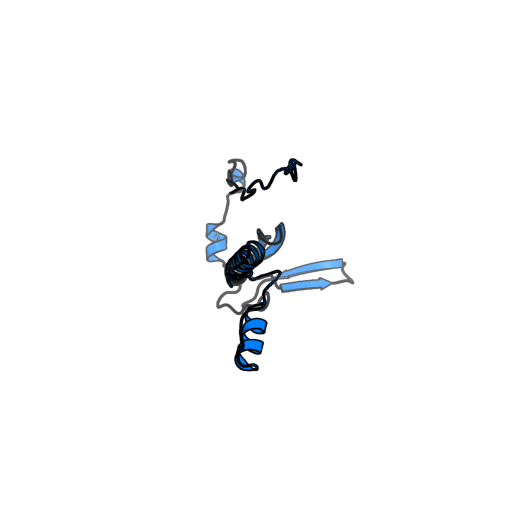725 1.00 93.94 68 THR A O 1
ATOM 565 N N . ASN A 1 69 ? 28.046 -0.505 -11.652 1.00 92.81 69 ASN A N 1
ATOM 566 C CA . ASN A 1 69 ? 27.348 0.615 -11.015 1.00 92.81 69 ASN A CA 1
ATOM 567 C C . ASN A 1 69 ? 26.040 1.005 -11.731 1.00 92.81 69 ASN A C 1
ATOM 569 O O . ASN A 1 69 ? 25.684 2.181 -11.807 1.00 92.81 69 ASN A O 1
ATOM 573 N N . ASN A 1 70 ? 25.339 0.010 -12.282 1.00 95.00 70 ASN A N 1
ATOM 574 C CA . ASN A 1 70 ? 24.157 0.207 -13.113 1.00 95.00 70 ASN A CA 1
ATOM 575 C C . ASN A 1 70 ? 22.923 -0.460 -12.504 1.00 95.00 70 ASN A C 1
ATOM 577 O O . ASN A 1 70 ? 22.943 -1.618 -12.081 1.00 95.00 70 ASN A O 1
ATOM 581 N N . GLY A 1 71 ? 21.812 0.275 -12.523 1.00 93.81 71 GLY A N 1
ATOM 582 C CA . GLY A 1 71 ? 20.495 -0.215 -12.134 1.00 93.81 71 GLY A CA 1
ATOM 583 C C . GLY A 1 71 ? 19.637 -0.539 -13.351 1.00 93.81 71 GLY A C 1
ATOM 584 O O . GLY A 1 71 ? 19.602 0.222 -14.316 1.00 93.81 71 GLY A O 1
ATOM 585 N N . ARG A 1 72 ? 18.894 -1.645 -13.298 1.00 94.81 72 ARG A N 1
ATOM 586 C CA . ARG A 1 72 ? 17.896 -2.002 -14.312 1.00 94.81 72 ARG A CA 1
ATOM 587 C C . ARG A 1 72 ? 16.548 -2.256 -13.662 1.00 94.81 72 ARG A C 1
ATOM 589 O O . ARG A 1 72 ? 16.469 -2.912 -12.628 1.00 94.81 72 ARG A O 1
ATOM 596 N N . VAL A 1 73 ? 15.487 -1.801 -14.322 1.00 96.62 73 VAL A N 1
ATOM 597 C CA . VAL A 1 73 ? 14.101 -2.120 -13.969 1.00 96.62 73 VAL A CA 1
ATOM 598 C C . VAL A 1 73 ? 13.387 -2.800 -15.129 1.00 96.62 73 VAL A C 1
ATOM 600 O O . VAL A 1 73 ? 13.684 -2.543 -16.297 1.00 96.62 73 VAL A O 1
ATOM 603 N N . TRP A 1 74 ? 12.454 -3.693 -14.817 1.00 96.81 74 TRP A N 1
ATOM 604 C CA . TRP A 1 74 ? 11.616 -4.353 -15.813 1.00 96.81 74 TRP A CA 1
ATOM 605 C C . TRP A 1 74 ? 10.286 -4.795 -15.209 1.00 96.81 74 TRP A C 1
ATOM 607 O O . TRP A 1 74 ? 10.125 -4.912 -13.994 1.00 96.81 74 TRP A O 1
ATOM 617 N N . CYS A 1 75 ? 9.329 -5.072 -16.086 1.00 97.56 75 CYS A N 1
ATOM 618 C CA . CYS A 1 75 ? 8.035 -5.619 -15.718 1.00 97.56 75 CYS A CA 1
ATOM 619 C C . CYS A 1 75 ? 7.905 -7.038 -16.272 1.00 97.56 75 CYS A C 1
ATOM 621 O O . CYS A 1 75 ? 8.401 -7.337 -17.358 1.00 97.56 75 CYS A O 1
ATOM 623 N N . THR A 1 76 ? 7.246 -7.919 -15.523 1.00 96.50 76 THR A N 1
ATOM 624 C CA . THR A 1 76 ? 6.836 -9.258 -15.978 1.00 96.50 76 THR A CA 1
ATOM 625 C C . THR A 1 76 ? 5.384 -9.503 -15.570 1.00 96.50 76 THR A C 1
ATOM 627 O O . THR A 1 76 ? 4.760 -8.626 -14.986 1.00 96.50 76 THR A O 1
ATOM 630 N N . LYS A 1 77 ? 4.823 -10.689 -15.832 1.00 96.69 77 LYS A N 1
ATOM 631 C CA . LYS A 1 77 ? 3.506 -11.059 -15.279 1.00 96.69 77 LYS A CA 1
ATOM 632 C C . LYS A 1 77 ? 3.495 -11.145 -13.742 1.00 96.69 77 LYS A C 1
ATOM 634 O O . LYS A 1 77 ? 2.420 -11.150 -13.154 1.00 96.69 77 LYS A O 1
ATOM 639 N N . LEU A 1 78 ? 4.674 -11.182 -13.116 1.00 96.88 78 LEU A N 1
ATOM 640 C CA . LEU A 1 78 ? 4.888 -11.088 -11.676 1.00 96.88 78 LEU A CA 1
ATOM 641 C C . LEU A 1 78 ? 5.877 -9.947 -11.384 1.00 96.88 78 LEU A C 1
ATOM 643 O O . LEU A 1 78 ? 7.078 -10.042 -11.66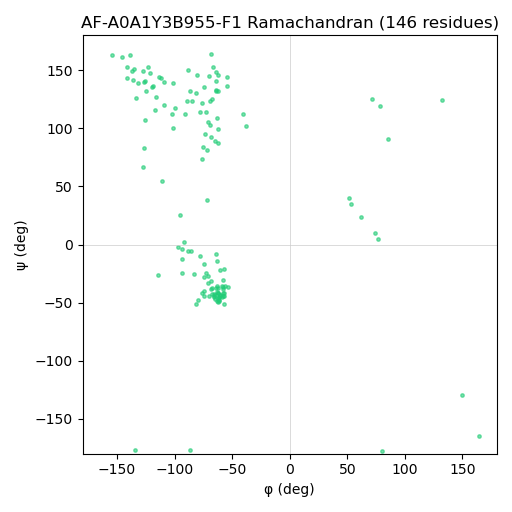0 1.00 96.88 78 LEU A O 1
ATOM 647 N N . SER A 1 79 ? 5.381 -8.836 -10.850 1.00 96.62 79 SER A N 1
ATOM 648 C CA . SER A 1 79 ? 6.236 -7.735 -10.380 1.00 96.62 79 SER A CA 1
ATOM 649 C C . SER A 1 79 ? 5.660 -7.148 -9.104 1.00 96.62 79 SER A C 1
ATOM 651 O O . SER A 1 79 ? 4.440 -7.124 -8.949 1.00 96.62 79 SER A O 1
ATOM 653 N N . GLY A 1 80 ? 6.528 -6.747 -8.174 1.00 93.50 80 GLY A N 1
ATOM 654 C CA . GLY A 1 80 ? 6.099 -6.224 -6.874 1.00 93.50 80 GLY A CA 1
ATOM 655 C C . GLY A 1 80 ? 5.302 -7.226 -6.029 1.00 93.50 80 GLY A C 1
ATOM 656 O O . GLY A 1 80 ? 4.491 -6.817 -5.209 1.00 93.50 80 GLY A O 1
ATOM 657 N N . GLY A 1 81 ? 5.479 -8.533 -6.264 1.00 95.31 81 GLY A N 1
ATOM 658 C CA . GLY A 1 81 ? 4.708 -9.592 -5.601 1.00 95.31 81 GLY A CA 1
ATOM 659 C C . GLY A 1 81 ? 3.280 -9.784 -6.130 1.00 95.31 81 GLY A C 1
ATOM 660 O O . GLY A 1 81 ? 2.549 -10.606 -5.588 1.00 95.31 81 GLY A O 1
ATOM 661 N N . ILE A 1 82 ? 2.884 -9.071 -7.191 1.00 95.50 82 ILE A N 1
ATOM 662 C CA . ILE A 1 82 ? 1.520 -9.093 -7.735 1.00 95.50 82 ILE A CA 1
ATOM 663 C C . ILE A 1 82 ? 1.508 -9.819 -9.084 1.00 95.50 82 ILE A C 1
ATOM 665 O O . ILE A 1 82 ? 2.186 -9.415 -10.037 1.00 95.50 82 ILE A O 1
ATOM 669 N N . GLN A 1 83 ? 0.732 -10.905 -9.150 1.00 96.06 83 GLN A N 1
ATOM 670 C CA . GLN A 1 83 ? 0.528 -11.715 -10.351 1.00 96.06 83 GLN A CA 1
ATOM 671 C C . GLN A 1 83 ? -0.613 -11.141 -11.199 1.00 96.06 83 GLN A C 1
ATOM 673 O O . GLN A 1 83 ? -1.703 -10.881 -10.698 1.00 96.06 83 GLN A O 1
ATOM 678 N N . ARG A 1 84 ? -0.379 -10.992 -12.504 1.00 93.88 84 ARG A N 1
ATOM 679 C CA . ARG A 1 84 ? -1.320 -10.379 -13.454 1.00 93.88 84 ARG A CA 1
ATOM 680 C C . ARG A 1 84 ? -1.252 -11.037 -14.843 1.00 93.88 84 ARG A C 1
ATOM 682 O O . ARG A 1 84 ? -0.265 -11.710 -15.153 1.00 93.88 84 ARG A O 1
ATOM 689 N N . PRO A 1 85 ? -2.276 -10.874 -15.706 1.00 95.00 85 PRO A N 1
ATOM 690 C CA . PRO A 1 85 ? -2.301 -11.512 -17.027 1.00 95.00 85 PRO A CA 1
ATOM 691 C C . PRO A 1 85 ? -1.423 -10.808 -18.080 1.00 95.00 85 PRO A C 1
ATOM 693 O O . PRO A 1 85 ? -1.179 -11.371 -19.148 1.00 95.00 85 PRO A O 1
ATOM 696 N N . TRP A 1 86 ? -0.903 -9.612 -17.785 1.00 94.38 86 TRP A N 1
ATOM 697 C CA . TRP A 1 86 ? -0.114 -8.780 -18.699 1.00 94.38 86 TRP A CA 1
ATOM 698 C C . TRP A 1 86 ? 1.272 -8.440 -18.131 1.00 94.38 86 TRP A C 1
ATOM 700 O O . TRP A 1 86 ? 1.476 -8.384 -16.925 1.00 94.38 86 TRP A O 1
ATOM 710 N N . THR A 1 87 ? 2.249 -8.196 -19.008 1.00 94.44 87 THR A N 1
ATOM 711 C CA . THR A 1 87 ? 3.623 -7.845 -18.602 1.00 94.44 87 THR A CA 1
ATOM 712 C C . THR A 1 87 ? 3.757 -6.365 -18.240 1.00 94.44 87 THR A C 1
ATOM 714 O O . THR A 1 87 ? 4.210 -6.035 -17.146 1.00 94.44 87 THR A O 1
ATOM 717 N N . GLY A 1 88 ? 3.299 -5.481 -19.130 1.00 93.31 88 GLY A N 1
ATOM 718 C CA . GLY A 1 88 ? 3.336 -4.029 -18.942 1.00 93.31 88 GLY A CA 1
ATOM 719 C C . GLY A 1 88 ? 4.697 -3.402 -19.234 1.00 93.31 88 GLY A C 1
ATOM 720 O O . GLY A 1 88 ? 5.627 -4.090 -19.665 1.00 93.31 88 GLY A O 1
ATOM 721 N N . ARG A 1 89 ? 4.798 -2.087 -19.027 1.00 95.25 89 ARG A N 1
ATOM 722 C CA . ARG A 1 89 ? 6.019 -1.295 -19.229 1.00 95.25 89 ARG A CA 1
ATOM 723 C C . ARG A 1 89 ? 6.369 -0.497 -17.967 1.00 95.25 89 ARG A C 1
ATOM 725 O O . ARG A 1 89 ? 5.458 0.028 -17.330 1.00 95.25 89 ARG A O 1
ATOM 732 N N . PRO A 1 90 ? 7.660 -0.397 -17.606 1.00 96.25 90 PRO A N 1
ATOM 733 C CA . PRO A 1 90 ? 8.102 0.466 -16.516 1.00 96.25 90 PRO A CA 1
ATOM 734 C C . PRO A 1 90 ? 7.807 1.944 -16.799 1.00 96.25 90 PRO A C 1
ATOM 736 O O . PRO A 1 90 ? 8.138 2.455 -17.877 1.00 96.25 90 PRO A O 1
ATOM 739 N N . ARG A 1 91 ? 7.232 2.635 -15.815 1.00 95.12 91 ARG A N 1
ATOM 740 C CA . ARG A 1 91 ? 6.986 4.080 -15.813 1.00 95.12 91 ARG A CA 1
ATOM 741 C C . ARG A 1 91 ? 7.383 4.694 -14.482 1.00 95.12 91 ARG A C 1
ATOM 743 O O . ARG A 1 91 ? 7.347 4.031 -13.445 1.00 95.12 91 ARG A O 1
ATOM 750 N N . LEU A 1 92 ? 7.778 5.962 -14.535 1.00 93.81 92 LEU A N 1
ATOM 751 C CA . LEU A 1 92 ? 7.980 6.768 -13.343 1.00 93.81 92 LEU A CA 1
ATOM 752 C C . LEU A 1 92 ? 6.600 7.180 -12.820 1.00 93.81 92 LEU A C 1
ATOM 754 O O . LEU A 1 92 ? 5.817 7.778 -13.549 1.00 93.81 92 LEU A O 1
ATOM 758 N N . PHE A 1 93 ? 6.301 6.815 -11.582 1.00 92.25 93 PHE A N 1
ATOM 759 C CA . PHE A 1 93 ? 4.999 6.989 -10.953 1.00 92.25 93 PHE A CA 1
ATOM 760 C C . PHE A 1 93 ? 5.166 7.769 -9.652 1.00 92.25 93 PHE A C 1
ATOM 762 O O . PHE A 1 93 ? 6.051 7.446 -8.855 1.00 92.25 93 PHE A O 1
ATOM 769 N N . TYR A 1 94 ? 4.342 8.794 -9.439 1.00 90.56 94 TYR A N 1
ATOM 770 C CA . TYR A 1 94 ? 4.339 9.556 -8.195 1.00 90.56 94 TYR A CA 1
ATOM 771 C C . TYR A 1 94 ? 3.345 8.937 -7.217 1.00 90.56 94 TYR A C 1
ATOM 773 O O . TYR A 1 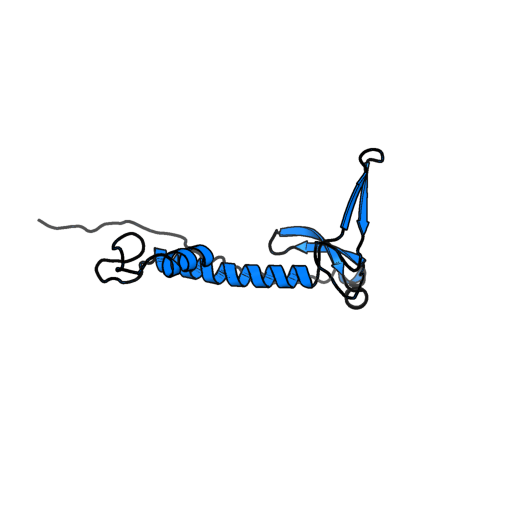94 ? 2.140 8.961 -7.446 1.00 90.56 94 TYR A O 1
ATOM 781 N N . ASP A 1 95 ? 3.865 8.362 -6.139 1.00 85.50 95 ASP A N 1
ATOM 782 C CA . ASP A 1 95 ? 3.062 7.776 -5.073 1.00 85.50 95 ASP A CA 1
ATOM 783 C C . ASP A 1 95 ? 2.512 8.894 -4.182 1.00 85.50 95 ASP A C 1
ATOM 785 O O . ASP A 1 95 ? 3.280 9.597 -3.517 1.00 85.50 95 ASP A O 1
ATOM 789 N N . LEU A 1 96 ? 1.188 9.065 -4.180 1.00 82.94 96 LEU A N 1
ATOM 790 C CA . LEU A 1 96 ? 0.514 10.116 -3.415 1.00 82.94 96 LEU A CA 1
ATOM 791 C C . LEU A 1 96 ? 0.543 9.848 -1.903 1.00 82.94 96 LEU A C 1
ATOM 793 O O . LEU A 1 96 ? 0.541 10.794 -1.113 1.00 82.94 96 LEU A O 1
ATOM 797 N N . TYR A 1 97 ? 0.628 8.582 -1.491 1.00 79.94 97 TYR A N 1
ATOM 798 C CA . TYR A 1 97 ? 0.662 8.185 -0.083 1.00 79.94 97 TYR A CA 1
ATOM 799 C C . TYR A 1 97 ? 2.055 8.375 0.513 1.00 79.94 97 TYR A C 1
ATOM 801 O O . TYR A 1 97 ? 2.217 8.965 1.581 1.00 79.94 97 TYR A O 1
ATOM 809 N N . GLN A 1 98 ? 3.080 7.900 -0.194 1.00 83.06 98 GLN A N 1
ATOM 810 C CA . GLN A 1 98 ? 4.476 7.978 0.239 1.00 83.06 98 GLN A CA 1
ATOM 811 C C . GLN A 1 98 ? 5.160 9.282 -0.195 1.00 83.06 98 GLN A C 1
ATOM 813 O O . GLN A 1 98 ? 6.307 9.520 0.187 1.00 83.06 98 GLN A O 1
ATOM 818 N N . LYS A 1 99 ? 4.469 10.113 -0.988 1.00 87.06 99 LYS A N 1
ATOM 819 C CA . LYS A 1 99 ? 4.935 11.398 -1.534 1.00 87.06 99 LYS A CA 1
ATOM 820 C C . LYS A 1 99 ? 6.287 11.292 -2.239 1.00 87.06 99 LYS A C 1
ATOM 822 O O . LYS A 1 99 ? 7.150 12.160 -2.096 1.00 87.06 99 LYS A O 1
ATOM 827 N N . LYS A 1 100 ? 6.496 10.208 -2.989 1.00 92.00 100 LYS A N 1
ATOM 828 C CA . LYS A 1 100 ? 7.778 9.914 -3.640 1.00 92.00 100 LYS A CA 1
ATOM 829 C C . LYS A 1 100 ? 7.599 9.309 -5.021 1.00 92.00 100 LYS A C 1
ATOM 831 O O . LYS A 1 100 ? 6.636 8.600 -5.296 1.00 92.00 100 LYS A O 1
ATOM 836 N N . TRP A 1 101 ? 8.593 9.532 -5.870 1.00 92.75 101 TRP A N 1
ATOM 837 C CA . TRP A 1 101 ? 8.677 8.866 -7.160 1.00 92.75 101 TRP A CA 1
ATOM 838 C C . TRP A 1 101 ? 9.113 7.408 -6.992 1.00 92.75 101 TRP A C 1
ATOM 840 O O . TRP A 1 101 ? 10.055 7.105 -6.257 1.00 92.75 101 TRP A O 1
ATOM 850 N N . ARG A 1 102 ? 8.440 6.500 -7.697 1.00 94.19 102 ARG A N 1
ATOM 851 C CA . ARG A 1 102 ? 8.772 5.073 -7.772 1.00 94.19 102 ARG A CA 1
ATOM 852 C C . ARG A 1 102 ? 8.620 4.554 -9.197 1.00 94.19 102 ARG A C 1
ATOM 854 O O . ARG A 1 102 ? 7.956 5.164 -10.026 1.00 94.19 102 ARG A O 1
ATOM 861 N N . CYS A 1 103 ? 9.214 3.400 -9.479 1.00 96.00 103 CYS A N 1
ATOM 862 C CA . CYS A 1 103 ? 8.919 2.675 -10.712 1.00 96.00 103 CYS A CA 1
ATOM 863 C C . CYS A 1 103 ? 7.624 1.872 -10.544 1.00 96.00 103 CYS A C 1
ATOM 865 O O . CYS A 1 103 ? 7.495 1.115 -9.576 1.00 96.00 103 CYS A O 1
ATOM 867 N N . ALA A 1 104 ? 6.702 1.996 -11.495 1.00 96.31 104 ALA A N 1
ATOM 868 C CA . ALA A 1 104 ? 5.484 1.198 -11.570 1.00 96.31 104 ALA A CA 1
ATOM 869 C C . ALA A 1 104 ? 5.320 0.548 -12.948 1.00 96.31 104 ALA A C 1
ATOM 871 O O . ALA A 1 104 ? 5.744 1.092 -13.968 1.00 96.31 104 ALA A O 1
ATOM 872 N N . CYS A 1 105 ? 4.695 -0.623 -12.980 1.00 96.25 105 CYS A N 1
ATOM 873 C CA . CYS A 1 105 ? 4.337 -1.307 -14.211 1.00 96.25 105 CYS A CA 1
ATOM 874 C C . CYS A 1 105 ? 2.949 -0.873 -14.673 1.00 96.25 105 CYS A C 1
ATOM 876 O O . CYS A 1 105 ? 1.977 -1.060 -13.949 1.00 96.25 105 CYS A O 1
ATOM 878 N N . VAL A 1 106 ? 2.863 -0.364 -15.900 1.00 94.94 106 VAL A N 1
ATOM 879 C CA . VAL A 1 106 ? 1.609 0.085 -16.523 1.00 94.94 106 VAL A CA 1
ATOM 880 C C . VAL A 1 106 ? 1.220 -0.880 -17.642 1.00 94.94 106 VAL A C 1
ATOM 882 O O . VAL A 1 106 ? 2.092 -1.379 -18.368 1.00 94.94 106 VAL A O 1
ATOM 885 N N . ASN A 1 107 ? -0.070 -1.199 -17.769 1.00 92.12 107 ASN A N 1
ATOM 886 C CA . ASN A 1 107 ? -0.573 -2.011 -18.876 1.00 92.12 107 ASN A CA 1
ATOM 887 C C . ASN A 1 107 ? -0.328 -1.274 -20.204 1.00 92.12 107 ASN A C 1
ATOM 889 O O . ASN A 1 107 ? -0.403 -0.058 -20.264 1.00 92.12 107 ASN A O 1
ATOM 893 N N . LYS A 1 108 ? -0.047 -2.002 -21.287 1.00 85.69 108 LYS A N 1
ATOM 894 C CA . LYS A 1 108 ? 0.198 -1.400 -22.608 1.00 85.69 108 LYS A CA 1
ATOM 895 C C . LYS A 1 108 ? -0.979 -0.548 -23.097 1.00 85.69 108 LYS A C 1
ATOM 897 O O . LYS A 1 108 ? -0.748 0.482 -23.704 1.00 85.69 108 LYS A O 1
ATOM 902 N N . GLN A 1 109 ? -2.211 -0.965 -22.807 1.00 81.94 109 GLN A N 1
ATOM 903 C CA . GLN A 1 109 ? -3.412 -0.207 -23.177 1.00 81.94 109 GLN A CA 1
ATOM 904 C C . GLN A 1 109 ? -3.487 1.130 -22.429 1.00 81.94 109 GLN A C 1
ATOM 906 O O . GLN A 1 109 ? -3.709 2.166 -23.045 1.00 81.94 109 GLN A O 1
ATOM 911 N N . ASP A 1 110 ? -3.221 1.111 -21.123 1.00 75.69 110 ASP A N 1
ATOM 912 C CA . ASP A 1 110 ? -3.196 2.322 -20.294 1.00 75.69 110 ASP A CA 1
ATOM 913 C C . ASP A 1 110 ? -2.003 3.223 -20.656 1.00 75.69 110 ASP A C 1
ATOM 915 O O . ASP A 1 110 ? -2.085 4.442 -20.557 1.00 75.69 110 ASP A O 1
ATOM 919 N N . ASP A 1 111 ? -0.890 2.630 -21.093 1.00 72.19 111 ASP A N 1
ATOM 920 C CA . ASP A 1 111 ? 0.306 3.340 -21.556 1.00 72.19 111 ASP A CA 1
ATOM 921 C C . ASP A 1 111 ? 0.060 4.099 -22.868 1.00 72.19 111 ASP A C 1
ATOM 923 O O . ASP A 1 111 ? 0.553 5.207 -23.041 1.00 72.19 111 ASP A O 1
ATOM 927 N N . GLU A 1 112 ? -0.726 3.520 -23.779 1.00 69.38 112 GLU A N 1
ATOM 928 C CA . GLU A 1 112 ? -1.103 4.143 -25.054 1.00 69.38 112 GLU A CA 1
ATOM 929 C C . GLU A 1 112 ? -2.151 5.255 -24.877 1.00 69.38 112 GLU A C 1
ATOM 931 O O . GLU A 1 112 ? -2.173 6.204 -25.655 1.00 69.38 112 GLU A O 1
ATOM 936 N N . GLN A 1 113 ? -2.990 5.176 -23.840 1.00 60.75 113 GLN A N 1
ATOM 937 C CA . GLN A 1 113 ? -3.981 6.210 -23.514 1.00 60.75 113 GLN A CA 1
ATOM 938 C C . GLN A 1 113 ? -3.399 7.374 -22.699 1.00 60.75 113 GLN A C 1
ATOM 940 O O . GLN A 1 113 ? -3.917 8.483 -22.772 1.00 60.75 113 GLN A O 1
ATOM 945 N N . ASN A 1 114 ? -2.311 7.144 -21.956 1.00 57.59 114 ASN A N 1
ATOM 946 C CA . ASN A 1 114 ? -1.606 8.166 -21.173 1.00 57.59 114 ASN A CA 1
ATOM 947 C C . ASN A 1 114 ? -0.412 8.782 -21.920 1.00 57.59 114 ASN A C 1
ATOM 949 O O . ASN A 1 114 ? 0.525 9.281 -21.289 1.00 57.59 114 ASN A O 1
ATOM 953 N N . ILE A 1 115 ? -0.426 8.773 -23.257 1.00 56.69 115 ILE A N 1
ATOM 954 C CA . ILE A 1 115 ? 0.495 9.596 -24.044 1.00 56.69 115 ILE A CA 1
ATOM 955 C C . ILE A 1 115 ? 0.035 11.049 -23.888 1.00 56.69 115 ILE A C 1
ATOM 957 O O . ILE A 1 115 ? -0.685 11.584 -24.723 1.00 56.69 115 ILE A O 1
ATOM 961 N N . ILE A 1 116 ? 0.429 11.677 -22.780 1.00 55.66 116 ILE A N 1
ATOM 962 C CA . ILE A 1 116 ? 0.468 13.133 -22.690 1.00 55.66 116 ILE A CA 1
ATOM 963 C C . ILE A 1 116 ? 1.509 13.545 -23.726 1.00 55.66 116 ILE A C 1
ATOM 965 O O . ILE A 1 116 ? 2.697 13.243 -23.566 1.00 55.66 116 ILE A O 1
ATOM 969 N N . ASP A 1 117 ? 1.047 14.144 -24.823 1.00 45.97 117 ASP A N 1
ATOM 970 C CA . ASP A 1 117 ? 1.935 14.718 -25.822 1.00 45.97 117 ASP A CA 1
ATOM 971 C C . ASP A 1 117 ? 2.867 15.702 -25.103 1.00 45.97 117 ASP A C 1
ATOM 973 O O . ASP A 1 117 ? 2.448 16.448 -24.218 1.00 45.97 117 ASP A O 1
ATOM 977 N N . TYR A 1 118 ? 4.156 15.683 -25.432 1.00 48.91 118 TYR A N 1
ATOM 978 C CA . TYR A 1 118 ? 5.171 16.483 -24.736 1.00 48.91 118 TYR A CA 1
ATOM 979 C C . TYR A 1 118 ? 4.836 17.991 -24.778 1.00 48.91 118 TYR A C 1
ATOM 981 O O . TYR A 1 118 ? 5.276 18.758 -23.922 1.00 48.91 118 TYR A O 1
ATOM 989 N N . CYS A 1 119 ? 3.997 18.409 -25.730 1.00 56.81 119 CYS A N 1
ATOM 990 C CA . CYS A 1 119 ? 3.469 19.763 -25.865 1.00 56.81 119 CYS A CA 1
ATOM 991 C C . CYS A 1 119 ? 2.366 20.150 -24.852 1.00 56.81 119 CYS A C 1
ATOM 993 O O . CYS A 1 119 ? 2.157 21.345 -24.649 1.00 56.81 119 CYS A O 1
ATOM 995 N N . ASP A 1 120 ? 1.720 19.200 -24.167 1.00 52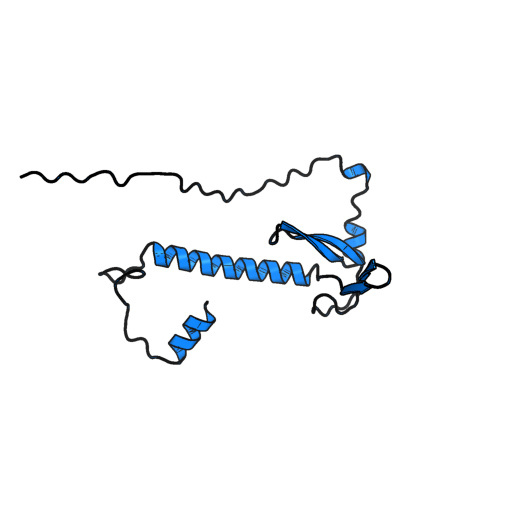.41 120 ASP A N 1
ATOM 996 C CA . ASP A 1 120 ? 0.639 19.470 -23.198 1.00 52.41 120 ASP A CA 1
ATOM 997 C C . ASP A 1 120 ? 1.144 19.785 -21.778 1.00 52.41 120 ASP A C 1
ATOM 999 O O . ASP A 1 120 ? 0.376 20.207 -20.913 1.00 52.41 120 ASP A O 1
ATOM 1003 N N . GLN A 1 121 ? 2.456 19.683 -21.523 1.00 49.03 121 GLN A N 1
ATOM 1004 C CA . GLN A 1 121 ? 3.058 20.049 -20.229 1.00 49.03 121 GLN A CA 1
ATOM 1005 C C . GLN A 1 121 ? 2.927 21.544 -19.869 1.00 49.03 121 GLN A C 1
ATOM 1007 O O . GLN A 1 121 ? 3.239 21.929 -18.741 1.00 49.03 121 GLN A O 1
ATOM 1012 N N . HIS A 1 122 ? 2.451 22.392 -20.788 1.00 49.09 122 HIS A N 1
ATOM 1013 C CA . HIS A 1 122 ? 2.248 23.823 -20.550 1.00 49.09 122 HIS A CA 1
ATOM 1014 C C . HIS A 1 122 ? 0.820 24.225 -20.164 1.00 49.09 122 HIS A C 1
ATOM 1016 O O . HIS A 1 122 ? 0.602 25.400 -19.859 1.00 49.09 122 HIS A O 1
ATOM 1022 N N . GLN A 1 123 ? -0.143 23.300 -20.106 1.00 41.56 123 GLN A N 1
ATOM 1023 C CA . GLN A 1 123 ? -1.460 23.605 -19.548 1.00 41.56 123 GLN A CA 1
ATOM 1024 C C . GLN A 1 123 ? -1.563 23.054 -18.128 1.00 41.56 123 GLN A C 1
ATOM 1026 O O . GLN A 1 123 ? -1.754 21.868 -17.884 1.00 41.56 123 GLN A O 1
ATOM 1031 N N . SER A 1 124 ? -1.381 23.971 -17.181 1.00 43.41 124 SER A N 1
ATOM 1032 C CA . SER A 1 124 ? -1.537 23.803 -15.740 1.00 43.41 124 SER A CA 1
ATOM 1033 C C . SER A 1 124 ? -2.717 22.895 -15.370 1.00 43.41 124 SER A C 1
ATOM 1035 O O . SER A 1 124 ? -3.865 23.343 -15.349 1.00 43.41 124 SER A O 1
ATOM 1037 N N . ILE A 1 125 ? -2.437 21.642 -15.008 1.00 43.66 125 ILE A N 1
ATOM 1038 C CA . ILE A 1 125 ? -3.386 20.829 -14.248 1.00 43.66 125 ILE A CA 1
ATOM 1039 C C . ILE A 1 125 ? -3.360 21.381 -12.824 1.00 43.66 125 ILE A C 1
ATOM 1041 O O . ILE A 1 125 ? -2.490 21.049 -12.018 1.00 43.66 125 ILE A O 1
ATOM 1045 N N . GLY A 1 126 ? -4.300 22.276 -12.527 1.00 43.59 126 GLY A N 1
ATOM 1046 C CA . GLY A 1 126 ? -4.637 22.631 -11.158 1.00 43.59 126 GLY A CA 1
ATOM 1047 C C . GLY A 1 126 ? -5.228 21.407 -10.467 1.00 43.59 126 GLY A C 1
ATOM 1048 O O . GLY A 1 126 ? -6.435 21.198 -10.512 1.00 43.59 126 GLY A O 1
ATOM 1049 N N . MET A 1 127 ? -4.383 20.581 -9.846 1.00 36.78 127 MET A N 1
ATOM 1050 C CA . MET A 1 127 ? -4.849 19.661 -8.814 1.00 36.78 127 MET A CA 1
ATOM 1051 C C . MET A 1 127 ? -5.233 20.515 -7.612 1.00 36.78 127 MET A C 1
ATOM 1053 O O . MET A 1 127 ? -4.377 21.044 -6.904 1.00 36.78 127 MET A O 1
ATOM 1057 N N . GLN A 1 128 ? -6.534 20.709 -7.440 1.00 39.47 128 GLN A N 1
ATOM 1058 C CA . GLN A 1 128 ? -7.091 21.311 -6.244 1.00 39.47 128 GLN A CA 1
ATOM 1059 C C . GLN A 1 128 ? -6.924 20.279 -5.127 1.00 39.47 128 GLN A C 1
ATOM 1061 O O . GLN A 1 128 ? -7.556 19.225 -5.141 1.00 39.47 128 GLN A O 1
ATOM 1066 N N . TYR A 1 129 ? -5.969 20.530 -4.235 1.00 39.03 129 TYR A N 1
ATOM 1067 C CA . TYR A 1 129 ? -5.779 19.727 -3.039 1.00 39.03 129 TYR A CA 1
ATOM 1068 C C . TYR A 1 129 ? -6.967 19.996 -2.115 1.00 39.03 129 TYR A C 1
ATOM 1070 O O . TYR A 1 129 ? -7.216 21.148 -1.760 1.00 39.03 129 TYR A O 1
ATOM 1078 N N . ASP A 1 130 ? -7.693 18.949 -1.727 1.00 38.47 130 ASP A N 1
ATOM 1079 C CA . ASP A 1 130 ? -8.531 19.021 -0.536 1.00 38.47 130 ASP A CA 1
ATOM 1080 C C . ASP A 1 130 ? -7.577 19.101 0.661 1.00 38.47 130 ASP A C 1
ATOM 1082 O O . ASP A 1 130 ? -7.071 18.094 1.167 1.00 38.47 130 ASP A O 1
ATOM 1086 N N . ASP A 1 131 ? -7.268 20.334 1.057 1.00 39.53 131 ASP A N 1
ATOM 1087 C CA . ASP A 1 131 ? -6.658 20.646 2.338 1.00 39.53 131 ASP A CA 1
ATOM 1088 C C . ASP A 1 131 ? -7.629 20.208 3.442 1.00 39.53 131 ASP A C 1
ATOM 1090 O O . ASP A 1 131 ? -8.392 20.998 3.989 1.00 39.53 131 ASP A O 1
ATOM 1094 N N . ASP A 1 132 ? -7.541 18.946 3.856 1.00 47.59 132 ASP A N 1
ATOM 1095 C CA . ASP A 1 132 ? -7.992 18.498 5.179 1.00 47.59 132 ASP A CA 1
ATOM 1096 C C . ASP A 1 132 ? -7.025 19.017 6.277 1.00 47.59 132 ASP A C 1
ATOM 1098 O O . ASP A 1 132 ? -6.742 18.340 7.270 1.00 47.59 132 ASP A O 1
ATOM 1102 N N . ASN A 1 133 ? -6.525 20.251 6.125 1.00 44.00 133 ASN A N 1
ATOM 1103 C CA . ASN A 1 133 ? -6.089 21.086 7.236 1.00 44.00 133 ASN A CA 1
ATOM 1104 C C . ASN A 1 133 ? -7.352 21.632 7.904 1.00 44.00 133 ASN A C 1
ATOM 1106 O O . ASN A 1 133 ? -7.717 22.800 7.792 1.00 44.00 133 ASN A O 1
ATOM 1110 N N . GLY A 1 134 ? -8.037 20.742 8.619 1.00 37.62 134 GLY A N 1
ATOM 1111 C CA . GLY A 1 134 ? -8.875 21.171 9.721 1.00 37.62 134 GLY A CA 1
ATOM 1112 C C . GLY A 1 134 ? -7.964 21.823 10.750 1.00 37.62 134 GLY A C 1
ATOM 1113 O O . GLY A 1 134 ? -7.282 21.116 11.490 1.00 37.62 134 GLY A O 1
ATOM 1114 N N . ASN A 1 135 ? -7.934 23.155 10.732 1.00 38.19 135 ASN A N 1
ATOM 1115 C CA . ASN A 1 135 ? -7.476 23.990 11.831 1.00 38.19 135 ASN A CA 1
ATOM 1116 C C . ASN A 1 135 ? -7.997 23.401 13.150 1.00 38.19 135 ASN A C 1
ATOM 1118 O O . ASN A 1 135 ? -9.200 23.426 13.403 1.00 38.19 135 ASN A O 1
ATOM 1122 N N . ASP A 1 136 ? -7.093 22.891 13.976 1.00 48.22 136 ASP A N 1
ATOM 1123 C CA . ASP A 1 136 ? -7.286 22.811 15.423 1.00 48.22 136 ASP A CA 1
ATOM 1124 C C . ASP A 1 136 ? -6.282 23.811 16.029 1.00 48.22 136 ASP A C 1
ATOM 1126 O O . ASP A 1 136 ? -5.418 23.430 16.819 1.00 48.22 136 ASP A O 1
ATOM 1130 N N . ASP A 1 137 ? -6.347 25.071 15.585 1.00 44.66 137 ASP A N 1
ATOM 1131 C CA . ASP A 1 137 ? -5.658 26.172 16.254 1.00 44.66 137 ASP A CA 1
ATOM 1132 C C . ASP A 1 137 ? -6.551 26.685 17.395 1.00 44.66 137 ASP A C 1
ATOM 1134 O O . ASP A 1 137 ? -7.704 27.070 17.188 1.00 44.66 137 ASP A O 1
ATOM 1138 N N . ASP A 1 138 ? -5.940 26.648 18.577 1.00 44.78 138 ASP A N 1
ATOM 1139 C CA . ASP A 1 138 ? -6.057 27.591 19.685 1.00 44.78 138 ASP A CA 1
ATOM 1140 C C . ASP A 1 138 ? -7.277 27.549 20.639 1.00 44.78 138 ASP A C 1
ATOM 1142 O O . ASP A 1 138 ? -8.441 27.724 20.285 1.00 44.78 138 ASP A O 1
ATOM 1146 N N . ASP A 1 139 ? -6.934 27.316 21.916 1.00 40.91 139 ASP A N 1
ATOM 1147 C CA . ASP A 1 139 ? -7.101 28.268 23.029 1.00 40.91 139 ASP A CA 1
ATOM 1148 C C . ASP A 1 139 ? -7.742 27.776 24.350 1.00 40.91 139 ASP A C 1
ATOM 1150 O O . ASP A 1 139 ? -8.878 27.309 24.430 1.00 40.91 139 ASP A O 1
ATOM 1154 N N . ASP A 1 140 ? -6.939 28.005 25.399 1.00 40.31 140 ASP A N 1
ATOM 1155 C CA . ASP A 1 140 ? -7.286 28.616 26.690 1.00 40.31 140 ASP A CA 1
ATOM 1156 C C . ASP A 1 140 ? -7.870 27.745 27.826 1.00 40.31 140 ASP A C 1
ATOM 1158 O O . ASP A 1 140 ? -9.077 27.636 28.046 1.00 40.31 140 ASP A O 1
ATOM 1162 N N . ASP A 1 141 ? -6.966 27.216 28.663 1.00 39.69 141 ASP A N 1
ATOM 1163 C CA . ASP A 1 141 ? -7.256 26.937 30.076 1.00 39.69 141 ASP A CA 1
ATOM 1164 C C . ASP A 1 141 ? -7.251 28.269 30.858 1.00 39.69 141 ASP A C 1
ATOM 1166 O O . ASP A 1 141 ? -6.262 28.663 31.482 1.00 39.69 141 ASP A O 1
ATOM 1170 N N . GLY A 1 142 ? -8.396 28.959 30.832 1.00 36.31 142 GLY A N 1
ATOM 1171 C CA . GLY A 1 142 ? -8.607 30.267 31.452 1.00 36.31 142 GLY A CA 1
ATOM 1172 C C . GLY A 1 142 ? -9.813 30.338 32.399 1.00 36.31 142 GLY A C 1
ATOM 1173 O O . GLY A 1 142 ? -10.848 30.891 32.051 1.00 36.31 142 GLY A O 1
ATOM 1174 N N . LYS A 1 143 ? -9.604 29.896 33.650 1.00 39.19 143 LYS A N 1
ATOM 1175 C CA . LYS A 1 143 ? -10.297 30.284 34.909 1.00 39.19 143 LYS A CA 1
ATOM 1176 C C . LYS A 1 143 ? -11.753 29.843 35.159 1.00 39.19 143 LYS A C 1
ATOM 1178 O O . LYS A 1 143 ? -12.701 30.289 34.525 1.00 39.19 143 LYS A O 1
ATOM 1183 N N . GLN A 1 144 ? -11.940 29.180 36.306 1.00 36.75 144 GLN A N 1
ATOM 1184 C CA . GLN A 1 144 ? -13.120 29.378 37.153 1.00 36.75 144 GLN A CA 1
ATOM 1185 C C . GLN A 1 144 ? -12.702 29.938 38.514 1.00 36.75 144 GLN A C 1
ATOM 1187 O O . GLN A 1 144 ? -11.982 29.309 39.286 1.00 36.75 144 GLN A O 1
ATOM 1192 N N . SER A 1 145 ? -13.171 31.155 38.768 1.00 33.25 145 SER A N 1
ATOM 1193 C CA . SER A 1 145 ? -13.257 31.801 40.071 1.00 33.25 145 SER A CA 1
ATOM 1194 C C . SER A 1 145 ? -14.229 31.035 40.975 1.00 33.25 145 SER A C 1
ATOM 1196 O O . SER A 1 145 ? -15.310 30.658 40.526 1.00 33.25 145 SER A O 1
ATOM 1198 N N . THR A 1 146 ? -13.910 30.896 42.260 1.00 39.50 146 THR A N 1
ATOM 1199 C CA . THR A 1 146 ? -14.900 30.607 43.310 1.00 39.50 146 THR A CA 1
ATOM 1200 C C . THR A 1 146 ? -14.903 31.746 44.331 1.00 39.50 146 THR A C 1
ATOM 1202 O O . THR A 1 146 ? -13.821 32.202 44.703 1.00 39.50 146 THR A O 1
ATOM 1205 N N . PRO A 1 147 ? -16.077 32.222 44.781 1.00 45.16 147 PRO A N 1
ATOM 1206 C CA . PRO A 1 147 ? -16.195 33.229 45.828 1.00 45.16 147 PRO A CA 1
ATOM 1207 C C . PRO A 1 147 ? -16.249 32.577 47.220 1.00 45.16 147 PRO A C 1
ATOM 1209 O O . PRO A 1 147 ? -16.777 31.472 47.360 1.00 45.16 147 PRO A O 1
ATOM 1212 N N . GLY A 1 148 ? -15.755 33.284 48.239 1.00 33.38 148 GLY A N 1
ATOM 1213 C CA . GLY A 1 148 ? -15.845 32.901 49.652 1.00 33.38 148 GLY A CA 1
ATOM 1214 C C . GLY A 1 148 ? -14.691 33.445 50.468 1.00 33.38 148 GLY A C 1
ATOM 1215 O O . GLY A 1 148 ? -13.659 32.746 50.514 1.00 33.38 148 GLY A O 1
#